Protein AF-A0A934LJ24-F1 (afdb_monomer_lite)

Sequence (57 aa):
MSENSAIVQRFSPRQRFEHFVLIVAFVGLVLTGLPQKYADHNWAQTLVKLLGGIENI

pLDDT: mean 85.92, std 12.96, range [48.31, 98.25]

Structure (mmCIF, N/CA/C/O backbone):
data_AF-A0A934LJ24-F1
#
_entry.id   AF-A0A934LJ24-F1
#
loop_
_atom_site.group_PDB
_atom_site.id
_atom_site.type_symbol
_atom_site.label_atom_id
_atom_site.label_alt_id
_atom_site.label_comp_id
_atom_site.label_asym_id
_atom_site.label_entity_id
_atom_site.label_seq_id
_atom_site.pdbx_PDB_ins_code
_atom_site.Cartn_x
_atom_site.Cartn_y
_atom_site.Cartn_z
_atom_site.occupancy
_atom_site.B_iso_or_equiv
_atom_site.auth_seq_id
_atom_site.auth_comp_id
_atom_site.auth_asym_id
_atom_site.auth_atom_id
_atom_site.pdbx_PDB_model_num
ATOM 1 N N . MET A 1 1 ? -10.027 8.449 46.606 1.00 50.66 1 MET A N 1
ATOM 2 C CA . MET A 1 1 ? -10.754 8.647 45.337 1.00 50.66 1 MET A CA 1
ATOM 3 C C . MET A 1 1 ? -10.021 7.835 44.276 1.00 50.66 1 MET A C 1
ATOM 5 O O . MET A 1 1 ? -8.965 8.264 43.837 1.00 50.66 1 MET A O 1
ATOM 9 N N . SER A 1 2 ? -10.456 6.603 43.998 1.00 48.31 2 SER A N 1
ATOM 10 C CA . SER A 1 2 ? -9.850 5.774 42.946 1.00 48.31 2 SER A CA 1
ATOM 11 C C . SER A 1 2 ? -10.588 6.090 41.650 1.00 48.31 2 SER A C 1
ATOM 13 O O . SER A 1 2 ? -11.772 5.787 41.531 1.00 48.31 2 SER A O 1
ATOM 15 N N . GLU A 1 3 ? -9.912 6.783 40.735 1.00 62.12 3 GLU A N 1
ATOM 16 C CA . GLU A 1 3 ? -10.378 7.009 39.365 1.00 62.12 3 GLU A CA 1
ATOM 17 C C . GLU A 1 3 ? -10.536 5.644 38.685 1.00 62.12 3 GLU A C 1
ATOM 19 O O . GLU A 1 3 ? -9.559 4.956 38.386 1.00 62.12 3 GLU A O 1
ATOM 24 N N . ASN A 1 4 ? -11.782 5.216 38.496 1.00 64.25 4 ASN A N 1
ATOM 25 C CA . ASN A 1 4 ? -12.101 4.041 37.703 1.00 64.25 4 ASN A CA 1
ATOM 26 C C . ASN A 1 4 ? -12.016 4.456 36.230 1.00 64.25 4 ASN A C 1
ATOM 28 O O . ASN A 1 4 ? -12.974 4.996 35.679 1.00 64.25 4 ASN A O 1
ATOM 32 N N . SER A 1 5 ? -10.842 4.280 35.620 1.00 67.00 5 SER A N 1
ATOM 33 C CA . SER A 1 5 ? -10.613 4.560 34.201 1.00 67.00 5 SER A CA 1
ATOM 34 C C . SER A 1 5 ? -11.500 3.656 33.347 1.00 67.00 5 SER A C 1
ATOM 36 O O . SER A 1 5 ? -11.125 2.537 32.997 1.00 67.00 5 SER A O 1
ATOM 38 N N . ALA A 1 6 ? -12.698 4.137 33.018 1.00 76.12 6 ALA A N 1
ATOM 39 C CA . ALA A 1 6 ? -13.610 3.449 32.123 1.00 76.12 6 ALA A CA 1
ATOM 40 C C . ALA A 1 6 ? -12.923 3.261 30.761 1.00 76.12 6 ALA A C 1
ATOM 42 O O . ALA A 1 6 ? -12.567 4.229 30.086 1.00 76.12 6 ALA A O 1
ATOM 43 N N . ILE A 1 7 ? -12.715 2.007 30.355 1.00 80.25 7 ILE A N 1
ATOM 44 C CA . ILE A 1 7 ? -12.153 1.693 29.041 1.00 80.25 7 ILE A CA 1
ATOM 45 C C . ILE A 1 7 ? -13.208 2.028 27.985 1.00 80.25 7 ILE A C 1
ATOM 47 O O . ILE A 1 7 ? -14.198 1.316 27.822 1.00 80.25 7 ILE A O 1
ATOM 51 N N . VAL A 1 8 ? -12.990 3.123 27.256 1.00 84.44 8 VAL A N 1
ATOM 52 C CA . VAL A 1 8 ?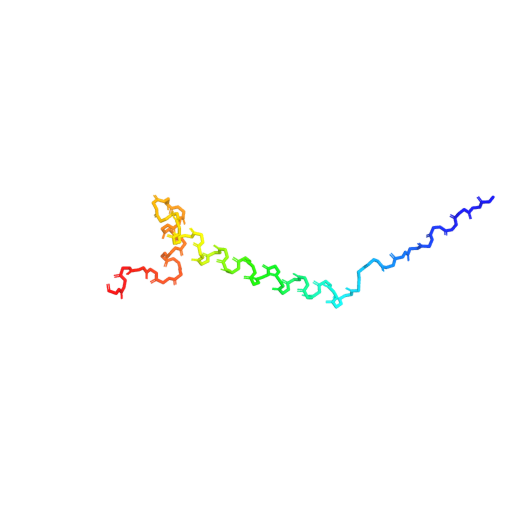 -13.858 3.549 26.153 1.00 84.44 8 VAL A CA 1
ATOM 53 C C . VAL A 1 8 ? -13.438 2.844 24.864 1.00 84.44 8 VAL A C 1
ATOM 55 O O . VAL A 1 8 ? -12.280 2.904 24.442 1.00 84.44 8 VAL A O 1
ATOM 58 N N . GLN A 1 9 ? -14.389 2.196 24.189 1.00 84.38 9 GLN A N 1
ATOM 59 C CA . GLN A 1 9 ? -14.146 1.617 22.870 1.00 84.38 9 GLN A CA 1
ATOM 60 C C . GLN A 1 9 ? -14.061 2.734 21.817 1.00 84.38 9 GLN A C 1
ATOM 62 O O . GLN A 1 9 ? -15.073 3.286 21.401 1.00 84.38 9 GLN A O 1
ATOM 67 N N . ARG A 1 10 ? -12.843 3.053 21.361 1.00 86.94 10 ARG A N 1
ATOM 68 C CA . ARG A 1 10 ? -12.603 4.108 20.356 1.00 86.94 10 ARG A CA 1
ATOM 69 C C . ARG A 1 10 ? -13.088 3.748 18.947 1.00 86.94 10 ARG A C 1
ATOM 71 O O . ARG A 1 10 ? -13.578 4.615 18.236 1.00 86.94 10 ARG A O 1
ATOM 78 N N . PHE A 1 11 ? -12.919 2.489 18.538 1.00 88.69 11 PHE A N 1
ATOM 79 C CA . PHE A 1 11 ? -13.274 2.022 17.195 1.00 88.69 11 PHE A CA 1
ATOM 80 C C . PHE A 1 11 ? -14.039 0.712 17.266 1.00 88.69 11 PHE A C 1
ATOM 82 O O . PHE A 1 11 ? -13.530 -0.275 17.811 1.00 88.69 11 PHE A O 1
ATOM 89 N N . SER A 1 12 ? -15.223 0.708 16.663 1.00 92.12 12 SER A N 1
ATOM 90 C CA . SER A 1 12 ? -16.021 -0.498 16.484 1.00 92.12 12 SER A CA 1
ATOM 91 C C . SER A 1 12 ? -15.322 -1.482 15.531 1.00 92.12 12 SER A C 1
ATOM 93 O O . SER A 1 12 ? -14.563 -1.066 14.648 1.00 92.12 12 SER A O 1
ATOM 95 N N . PRO A 1 13 ? -15.588 -2.795 15.649 1.00 92.81 13 PRO A N 1
ATOM 96 C CA . PRO A 1 13 ? -15.061 -3.789 14.712 1.00 92.81 13 PRO A CA 1
ATOM 97 C C . PRO A 1 13 ? -15.407 -3.489 13.245 1.00 92.81 13 PRO A C 1
ATOM 99 O O . PRO A 1 13 ? -14.577 -3.705 12.366 1.00 92.81 13 PRO A O 1
ATOM 102 N N . ARG A 1 14 ? -16.593 -2.918 12.980 1.00 94.94 14 ARG A N 1
ATOM 103 C CA . ARG A 1 14 ? -17.021 -2.515 11.632 1.00 94.94 14 ARG A CA 1
ATOM 104 C C . ARG A 1 14 ? -16.138 -1.408 11.053 1.00 94.94 14 ARG A C 1
ATOM 106 O O . ARG A 1 14 ? -15.662 -1.549 9.935 1.00 94.94 14 ARG A O 1
ATOM 113 N N . GLN A 1 15 ? -15.853 -0.362 11.830 1.00 95.00 15 GLN A N 1
ATOM 114 C CA . GLN A 1 15 ? -14.967 0.726 11.389 1.00 95.00 15 GLN A CA 1
ATOM 115 C C . GLN A 1 15 ? -13.552 0.222 11.078 1.00 95.00 15 GLN A C 1
ATOM 117 O O . GLN A 1 15 ? -12.913 0.689 10.140 1.00 95.00 15 GLN A O 1
ATOM 122 N N . ARG A 1 16 ? -13.055 -0.762 11.840 1.00 95.19 16 ARG A N 1
ATOM 123 C CA . ARG A 1 16 ? -11.757 -1.396 11.556 1.00 95.19 16 ARG A CA 1
ATOM 124 C C . ARG A 1 16 ? -11.785 -2.192 10.253 1.00 95.19 16 ARG A C 1
ATOM 126 O O . ARG A 1 16 ? -10.805 -2.161 9.517 1.00 95.19 16 ARG A O 1
ATOM 133 N N . PHE A 1 17 ? -12.893 -2.871 9.962 1.00 97.81 17 PHE A N 1
ATOM 134 C CA . PHE A 1 17 ? -13.072 -3.593 8.703 1.00 97.81 17 PHE A CA 1
ATOM 135 C C . PHE A 1 17 ? -13.104 -2.643 7.501 1.00 97.81 17 PHE A C 1
ATOM 137 O O . PHE A 1 17 ? -12.363 -2.849 6.546 1.00 97.81 17 PHE A O 1
ATOM 144 N N . GLU A 1 18 ? -13.886 -1.565 7.572 1.00 97.81 18 GLU A N 1
ATOM 145 C CA . GLU A 1 18 ? -13.923 -0.529 6.528 1.00 97.81 18 GLU A CA 1
ATOM 146 C C . GLU A 1 18 ? -12.533 0.068 6.283 1.00 97.81 18 GLU A C 1
ATOM 148 O O . GLU A 1 18 ? -12.104 0.220 5.140 1.00 97.81 18 GLU A O 1
ATOM 153 N N . HIS A 1 19 ? -11.787 0.339 7.358 1.00 96.75 19 HIS A N 1
ATOM 154 C CA . HIS A 1 19 ? -10.420 0.829 7.245 1.00 96.75 19 HIS A CA 1
ATOM 155 C C . HIS A 1 19 ? -9.490 -0.190 6.578 1.00 96.75 19 HIS A C 1
ATOM 157 O O . HIS A 1 19 ? -8.656 0.182 5.757 1.00 96.75 19 HIS A O 1
ATOM 163 N N . PHE A 1 20 ? -9.655 -1.478 6.877 1.00 97.94 20 PHE A N 1
ATOM 164 C CA . PHE A 1 20 ? -8.881 -2.533 6.232 1.00 97.94 20 PHE A CA 1
ATOM 165 C C . PHE A 1 20 ? -9.166 -2.606 4.727 1.00 97.94 20 PHE A C 1
ATOM 167 O O . PHE A 1 20 ? -8.234 -2.678 3.930 1.00 97.94 20 PHE A O 1
ATOM 174 N N . VAL A 1 21 ? -10.437 -2.507 4.328 1.00 98.06 21 VAL A N 1
ATOM 175 C CA . VAL A 1 21 ? -10.829 -2.441 2.911 1.00 98.06 21 VAL A CA 1
ATOM 176 C C . VAL A 1 21 ? -10.190 -1.231 2.225 1.00 98.06 21 VAL A C 1
ATOM 178 O O . VAL A 1 21 ? -9.634 -1.371 1.136 1.00 98.06 21 VAL A O 1
ATOM 181 N N . LEU A 1 22 ? -10.203 -0.062 2.875 1.00 98.19 22 LEU A N 1
ATOM 182 C CA . LEU A 1 22 ? -9.557 1.148 2.364 1.00 98.19 22 LEU A CA 1
ATOM 183 C C . LEU A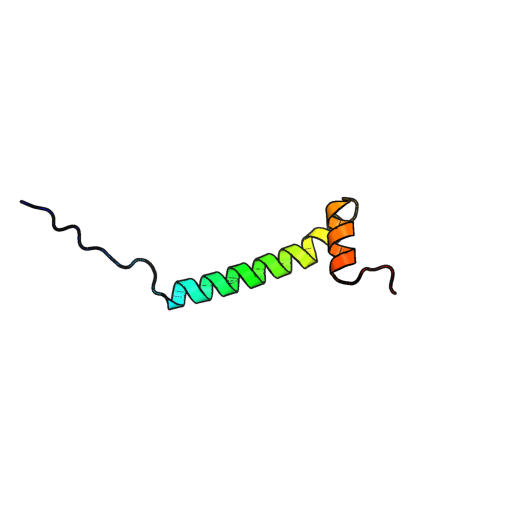 1 22 ? -8.052 0.944 2.167 1.00 98.19 22 LEU A C 1
ATOM 185 O O . LEU A 1 22 ? -7.531 1.295 1.110 1.00 98.19 22 LEU A O 1
ATOM 189 N N . ILE A 1 23 ? -7.361 0.351 3.147 1.00 98.25 23 ILE A N 1
ATOM 190 C CA . ILE A 1 23 ? -5.926 0.052 3.048 1.00 98.25 23 ILE A CA 1
ATOM 191 C C . ILE A 1 23 ? -5.656 -0.859 1.852 1.00 98.25 23 ILE A C 1
ATOM 193 O O . ILE A 1 23 ? -4.775 -0.558 1.053 1.00 98.25 23 ILE A O 1
ATOM 197 N N . VAL A 1 24 ? -6.416 -1.945 1.698 1.00 98.19 24 VAL A N 1
ATOM 198 C CA . VAL A 1 24 ? -6.222 -2.894 0.591 1.0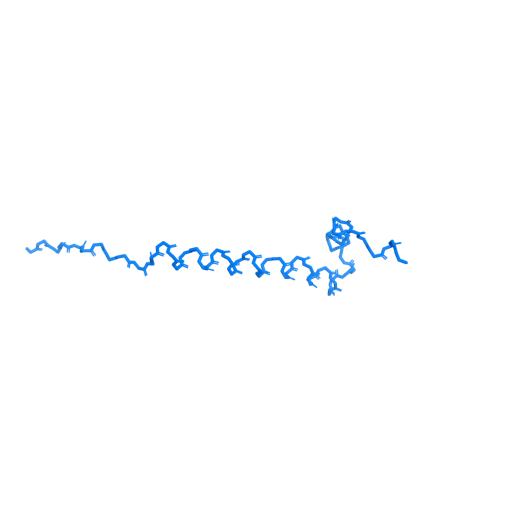0 98.19 24 VAL A CA 1
ATOM 199 C C . VAL A 1 24 ? -6.428 -2.211 -0.760 1.00 98.19 24 VAL A C 1
ATOM 201 O O . VAL A 1 24 ? -5.591 -2.359 -1.649 1.00 98.19 24 VAL A O 1
ATOM 204 N N . ALA A 1 25 ? -7.492 -1.419 -0.908 1.00 98.00 25 ALA A N 1
ATOM 205 C CA . ALA A 1 25 ? -7.760 -0.682 -2.140 1.00 98.00 25 ALA A CA 1
ATOM 206 C C . ALA A 1 25 ? -6.646 0.328 -2.454 1.00 98.00 25 ALA A C 1
ATOM 208 O O . ALA A 1 25 ? -6.142 0.377 -3.575 1.00 98.00 25 ALA A O 1
ATOM 209 N N . PHE A 1 26 ? -6.221 1.100 -1.453 1.00 98.12 26 PHE A N 1
ATOM 210 C CA . PHE A 1 26 ? -5.154 2.081 -1.605 1.00 98.12 26 PHE A CA 1
ATOM 211 C C . PHE A 1 26 ? -3.825 1.423 -1.986 1.00 98.12 26 PHE A C 1
ATOM 213 O O . PHE A 1 26 ? -3.181 1.848 -2.941 1.00 98.12 26 PHE A O 1
ATOM 220 N N . VAL A 1 27 ? -3.431 0.355 -1.288 1.00 97.31 27 VAL A N 1
ATOM 221 C CA . VAL A 1 27 ? -2.200 -0.387 -1.586 1.00 97.31 27 VAL A CA 1
ATOM 222 C C . VAL A 1 27 ? -2.260 -0.992 -2.986 1.00 97.31 27 VAL A C 1
ATOM 224 O O . VAL A 1 27 ? -1.280 -0.893 -3.718 1.00 97.31 27 VAL A O 1
ATOM 227 N N . GLY A 1 28 ? -3.402 -1.549 -3.397 1.00 95.00 28 GLY A N 1
ATOM 228 C CA . GLY A 1 28 ? -3.596 -2.043 -4.761 1.00 95.00 28 GLY A CA 1
ATOM 229 C C . GLY A 1 28 ? -3.346 -0.958 -5.811 1.00 95.00 28 GLY A C 1
ATOM 230 O O . GLY A 1 28 ? -2.534 -1.154 -6.711 1.00 95.00 28 GLY A O 1
ATOM 231 N N . LEU A 1 29 ? -3.960 0.218 -5.644 1.00 95.50 29 LEU A N 1
ATOM 232 C CA . LEU A 1 29 ? -3.770 1.362 -6.546 1.00 95.50 29 LEU A CA 1
ATOM 233 C C . LEU A 1 29 ? -2.318 1.849 -6.586 1.00 9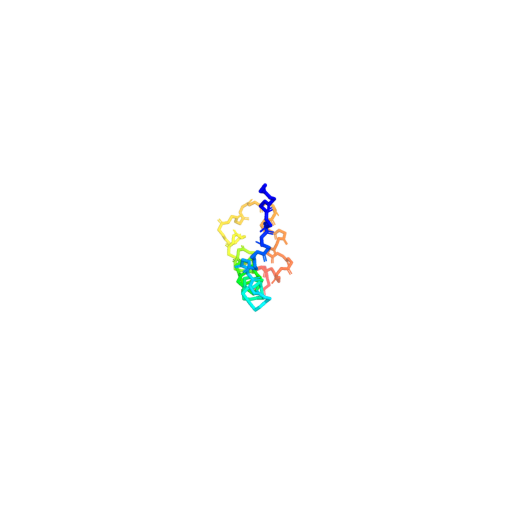5.50 29 LEU A C 1
ATOM 235 O O . LEU A 1 29 ? -1.801 2.191 -7.649 1.00 95.50 29 LEU A O 1
ATOM 239 N N . VAL A 1 30 ? -1.648 1.871 -5.435 1.00 95.19 30 VAL A N 1
ATOM 240 C CA . VAL A 1 30 ? -0.232 2.232 -5.320 1.00 95.19 30 VAL A CA 1
ATOM 241 C C . VAL A 1 30 ? 0.644 1.226 -6.067 1.00 95.19 30 VAL A C 1
ATOM 243 O O . VAL A 1 30 ? 1.518 1.636 -6.830 1.00 95.19 30 VAL A O 1
ATOM 246 N N . LEU A 1 31 ? 0.393 -0.075 -5.901 1.00 92.50 31 LEU A N 1
ATOM 247 C CA . LEU A 1 31 ? 1.142 -1.139 -6.570 1.00 92.50 31 LEU A CA 1
ATOM 248 C C . LEU A 1 31 ? 0.938 -1.145 -8.085 1.00 92.50 31 LEU A C 1
ATOM 250 O O . LEU A 1 31 ? 1.863 -1.508 -8.800 1.00 92.50 31 LEU A O 1
ATOM 254 N N . THR A 1 32 ? -0.220 -0.721 -8.592 1.00 90.94 32 THR A N 1
ATOM 255 C CA . THR A 1 32 ? -0.446 -0.610 -10.042 1.00 90.94 32 THR A CA 1
ATOM 256 C C . THR A 1 32 ? 0.043 0.719 -10.619 1.00 90.94 32 THR A C 1
ATOM 258 O O . THR A 1 32 ? 0.568 0.748 -11.727 1.00 90.94 32 THR A O 1
ATOM 261 N N . GLY A 1 33 ? -0.111 1.827 -9.888 1.00 90.88 33 GLY A N 1
ATOM 262 C CA . GLY A 1 33 ? 0.164 3.177 -10.392 1.00 90.88 33 GLY A CA 1
ATOM 263 C C . GLY A 1 33 ? 1.605 3.653 -10.195 1.00 90.88 33 GLY A C 1
ATOM 264 O O . GLY A 1 33 ? 2.161 4.311 -11.076 1.00 90.88 33 GLY A O 1
ATOM 265 N N . LEU A 1 34 ? 2.252 3.324 -9.069 1.00 92.81 34 LEU A N 1
ATOM 266 C CA . LEU A 1 34 ? 3.637 3.750 -8.835 1.00 92.81 34 LEU A CA 1
ATOM 267 C C . LEU A 1 34 ? 4.623 3.160 -9.849 1.00 92.81 34 LEU A C 1
ATOM 269 O O . LEU A 1 34 ? 5.461 3.924 -10.332 1.00 92.81 34 LEU A O 1
ATOM 273 N N . PRO A 1 35 ? 4.546 1.869 -10.229 1.00 90.69 35 PRO A N 1
ATOM 274 C CA . PRO A 1 35 ? 5.471 1.333 -11.218 1.00 90.69 35 PRO A CA 1
ATOM 275 C C . PRO A 1 35 ? 5.341 2.001 -12.590 1.00 90.69 35 PRO A C 1
ATOM 277 O O . PRO A 1 35 ? 6.344 2.159 -13.275 1.00 90.69 35 PRO A O 1
ATOM 280 N N . GLN A 1 36 ? 4.138 2.455 -12.967 1.00 88.06 36 GLN A N 1
ATOM 281 C CA . GLN A 1 36 ? 3.918 3.191 -14.219 1.00 88.06 36 GLN A CA 1
ATOM 282 C C . GLN A 1 36 ? 4.617 4.555 -14.216 1.00 88.06 36 GLN A C 1
ATOM 284 O O . GLN A 1 36 ? 5.175 4.965 -15.228 1.00 88.06 36 GLN A O 1
ATOM 289 N N . LYS A 1 37 ? 4.618 5.256 -13.075 1.00 88.81 37 LYS A N 1
ATOM 290 C CA . LYS A 1 37 ? 5.295 6.555 -12.940 1.00 88.81 37 LYS A CA 1
ATOM 291 C C . LYS A 1 37 ? 6.819 6.426 -12.844 1.00 88.81 37 LYS A C 1
ATOM 293 O O . LYS A 1 37 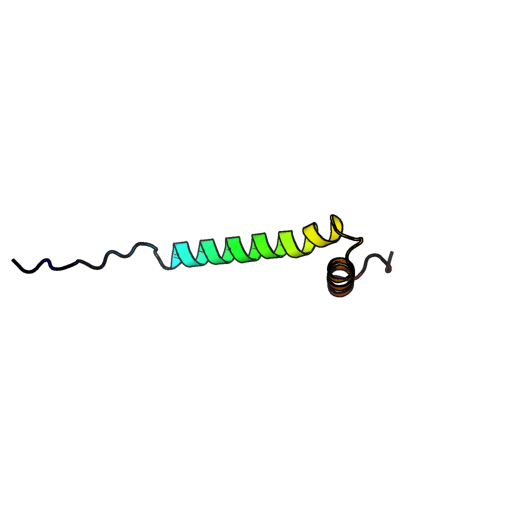? 7.530 7.308 -13.312 1.00 88.81 37 LYS A O 1
ATOM 298 N N . TYR A 1 38 ? 7.310 5.364 -12.209 1.00 90.69 38 TYR A N 1
ATOM 299 C CA . TYR A 1 38 ? 8.730 5.156 -11.902 1.00 90.69 38 TYR A CA 1
ATOM 300 C C . TYR A 1 38 ? 9.334 3.994 -12.703 1.00 90.69 38 TYR A C 1
ATOM 302 O O . TYR A 1 38 ? 10.160 3.249 -12.176 1.00 90.69 38 TYR A O 1
ATOM 310 N N . ALA A 1 39 ? 8.927 3.844 -13.967 1.00 85.81 39 ALA A N 1
ATOM 311 C CA . ALA A 1 39 ? 9.288 2.718 -14.834 1.00 85.81 39 ALA A CA 1
ATOM 312 C C . ALA A 1 39 ? 10.807 2.501 -14.997 1.00 85.81 39 ALA A C 1
ATOM 314 O O . ALA A 1 39 ? 11.253 1.370 -15.193 1.00 85.81 39 ALA A O 1
ATOM 315 N N . ASP A 1 40 ? 11.612 3.554 -14.845 1.00 88.69 40 ASP A N 1
ATOM 316 C CA . ASP A 1 40 ? 13.075 3.485 -14.960 1.00 88.69 40 ASP A CA 1
ATOM 317 C C . ASP A 1 40 ? 13.750 2.770 -13.778 1.00 88.69 40 ASP A C 1
ATOM 319 O O . ASP A 1 40 ? 14.915 2.384 -13.854 1.00 88.69 40 ASP A O 1
ATOM 323 N N . HIS A 1 41 ? 13.037 2.561 -12.668 1.00 91.50 41 HIS A N 1
ATOM 324 C CA . HIS A 1 41 ? 13.584 1.858 -11.516 1.00 91.50 41 HIS A CA 1
ATOM 325 C C . HIS A 1 41 ? 13.409 0.338 -11.635 1.00 91.50 41 HIS A C 1
ATOM 327 O O . HIS A 1 41 ? 12.321 -0.173 -11.895 1.00 91.50 41 HIS A O 1
ATOM 333 N N . ASN A 1 42 ? 14.460 -0.416 -11.303 1.00 87.12 42 ASN A N 1
ATOM 334 C CA . ASN A 1 42 ? 14.463 -1.885 -11.377 1.00 87.12 42 ASN A CA 1
ATOM 335 C C . ASN A 1 42 ? 13.335 -2.560 -10.563 1.00 87.12 42 ASN A C 1
ATOM 337 O O . ASN A 1 42 ? 12.785 -3.583 -10.980 1.00 87.12 42 ASN A O 1
ATOM 341 N N . TRP A 1 43 ? 12.956 -1.991 -9.411 1.00 88.12 43 TRP A N 1
ATOM 342 C CA . TRP A 1 43 ? 11.846 -2.515 -8.602 1.00 88.12 43 TRP A CA 1
ATOM 343 C C . TRP A 1 43 ? 10.495 -2.344 -9.313 1.00 88.12 43 TRP A C 1
ATOM 345 O O . TRP A 1 43 ? 9.645 -3.230 -9.229 1.00 88.12 43 TRP A O 1
ATOM 355 N N . ALA A 1 44 ? 10.314 -1.246 -10.054 1.00 90.00 44 ALA A N 1
ATOM 356 C CA . ALA A 1 44 ? 9.102 -0.974 -10.813 1.00 90.00 44 ALA A CA 1
ATOM 357 C C . ALA A 1 44 ? 8.979 -1.944 -11.988 1.00 90.00 44 ALA A C 1
ATOM 359 O O . ALA A 1 44 ? 7.929 -2.551 -12.163 1.00 90.00 44 ALA A O 1
ATOM 360 N N . GLN A 1 45 ? 10.070 -2.183 -12.722 1.00 87.50 45 GLN A N 1
ATOM 361 C CA . GLN A 1 45 ? 10.099 -3.182 -13.796 1.00 87.50 45 GLN A CA 1
ATOM 362 C C . GLN A 1 45 ? 9.765 -4.589 -13.282 1.00 87.50 45 GLN A C 1
ATOM 364 O O . GLN A 1 45 ? 9.014 -5.321 -13.922 1.00 87.50 45 GLN A O 1
ATOM 369 N N . THR A 1 46 ? 10.273 -4.956 -12.100 1.00 89.00 46 THR A N 1
ATOM 370 C CA . THR A 1 46 ? 9.960 -6.246 -11.465 1.00 89.00 46 THR A CA 1
ATOM 371 C C . THR A 1 46 ? 8.472 -6.349 -11.120 1.00 89.00 46 THR A C 1
ATOM 373 O O . THR A 1 46 ? 7.842 -7.356 -11.433 1.00 89.00 46 THR A O 1
ATOM 376 N N . LEU A 1 47 ? 7.882 -5.298 -10.537 1.00 89.88 47 LEU A N 1
ATOM 377 C CA . LEU A 1 47 ? 6.445 -5.262 -10.246 1.00 89.88 47 LEU A CA 1
ATOM 378 C C . LEU A 1 47 ? 5.592 -5.306 -11.517 1.00 89.88 47 LEU A C 1
ATOM 380 O O . LEU A 1 47 ? 4.634 -6.067 -11.572 1.00 89.88 47 LEU A O 1
ATOM 384 N N . VAL A 1 48 ? 5.955 -4.553 -12.557 1.00 88.19 48 VAL A N 1
ATOM 385 C CA . VAL A 1 48 ? 5.253 -4.571 -13.849 1.00 88.19 48 VAL A CA 1
ATOM 386 C C . VAL A 1 48 ? 5.277 -5.970 -14.465 1.00 88.19 48 VAL A C 1
ATOM 388 O O . VAL A 1 48 ? 4.244 -6.438 -14.935 1.00 88.19 48 VAL A O 1
ATOM 391 N N . LYS A 1 49 ? 6.418 -6.670 -14.416 1.00 87.25 49 LYS A N 1
ATOM 392 C CA . LYS A 1 49 ? 6.536 -8.057 -14.895 1.00 87.25 49 LYS A CA 1
ATOM 393 C C . LYS A 1 49 ? 5.661 -9.027 -14.099 1.00 87.25 49 LYS A C 1
ATOM 395 O O . LYS A 1 49 ? 4.983 -9.852 -14.701 1.00 87.25 49 LYS A O 1
ATOM 400 N N . LEU A 1 50 ? 5.613 -8.897 -12.771 1.00 87.50 50 LEU A N 1
ATOM 401 C CA . LEU A 1 50 ? 4.731 -9.709 -11.920 1.00 87.50 50 LEU A CA 1
ATOM 402 C C . LEU A 1 50 ? 3.240 -9.454 -12.189 1.00 87.50 50 LEU A C 1
ATOM 404 O O . LEU A 1 50 ? 2.433 -10.370 -12.067 1.00 87.50 50 LEU A O 1
ATOM 408 N N . LEU A 1 51 ? 2.880 -8.228 -12.572 1.00 86.81 51 LEU A N 1
ATOM 409 C CA . LEU A 1 51 ? 1.509 -7.831 -12.902 1.00 86.81 51 LEU A CA 1
ATOM 410 C C . LEU A 1 51 ? 1.097 -8.167 -14.351 1.00 86.81 51 LEU A C 1
ATOM 412 O O . LEU A 1 51 ? -0.015 -7.827 -14.748 1.00 86.81 51 LEU A O 1
ATOM 416 N N . GLY A 1 52 ? 1.956 -8.838 -15.130 1.00 82.69 52 GLY A N 1
ATOM 417 C CA . GLY A 1 52 ? 1.653 -9.316 -16.488 1.00 82.69 52 GLY A CA 1
ATOM 418 C C . GLY A 1 52 ? 2.581 -8.794 -17.591 1.00 82.69 52 GLY A C 1
ATOM 419 O O . GLY A 1 52 ? 2.563 -9.337 -18.693 1.00 82.69 52 GLY A O 1
ATOM 420 N N . GLY A 1 53 ? 3.434 -7.805 -17.300 1.00 75.38 53 GLY A N 1
ATOM 421 C CA . GLY A 1 53 ? 4.389 -7.221 -18.248 1.00 75.38 53 GLY A CA 1
ATOM 422 C C . GLY A 1 53 ? 3.738 -6.356 -19.339 1.00 75.38 53 GLY A C 1
ATOM 423 O O . GLY A 1 53 ? 2.621 -6.608 -19.774 1.00 75.38 53 GLY A O 1
ATOM 424 N N . ILE A 1 54 ? 4.447 -5.321 -19.801 1.00 67.38 54 ILE A N 1
ATOM 425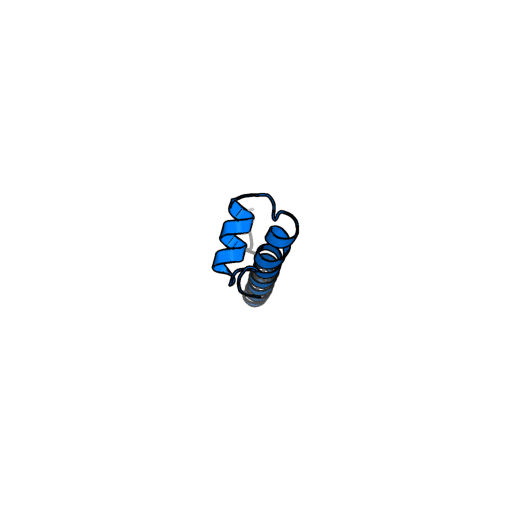 C CA . ILE A 1 54 ? 4.017 -4.467 -20.937 1.00 67.38 54 ILE A CA 1
ATOM 426 C C . ILE A 1 54 ? 4.531 -5.036 -22.274 1.00 67.38 54 ILE A C 1
ATOM 428 O O . ILE A 1 54 ? 4.014 -4.721 -23.335 1.00 67.38 54 ILE A O 1
ATOM 432 N N . GLU A 1 55 ? 5.526 -5.923 -22.203 1.00 65.88 55 GLU A N 1
ATOM 433 C CA . GLU A 1 55 ? 6.221 -6.572 -23.324 1.00 65.88 55 GLU A CA 1
ATOM 434 C C . GLU A 1 55 ? 5.321 -7.546 -24.113 1.00 65.88 55 GLU A C 1
ATOM 436 O O . GLU A 1 55 ? 5.688 -7.980 -25.199 1.00 65.88 55 GLU A O 1
ATOM 441 N N . ASN A 1 56 ? 4.162 -7.916 -23.553 1.00 57.03 56 ASN A N 1
ATOM 442 C CA . ASN A 1 56 ? 3.213 -8.871 -24.132 1.00 57.03 56 ASN A CA 1
ATOM 443 C C . ASN A 1 56 ? 2.191 -8.223 -25.095 1.00 57.03 56 ASN A C 1
ATOM 445 O O . ASN A 1 56 ? 1.165 -8.842 -25.384 1.00 57.03 56 ASN A O 1
ATOM 449 N N . ILE A 1 57 ? 2.433 -6.990 -25.562 1.00 51.09 57 ILE A N 1
ATOM 450 C CA . ILE A 1 57 ? 1.569 -6.241 -26.495 1.00 51.09 57 ILE A CA 1
ATOM 451 C C . ILE A 1 57 ? 2.388 -5.786 -27.701 1.00 51.09 57 ILE A C 1
ATOM 453 O O . ILE A 1 57 ? 3.491 -5.237 -27.483 1.00 51.09 57 ILE A O 1
#

Foldseek 3Di:
DDPPPPDDDPDDPVNVVVVVVVVVVVVVCCLVPVLVVVVVDPVSQVSCVVVPHPVVD

Radius of gyration: 20.86 Å; chains: 1; bounding box: 32×18×72 Å

Secondary structure (DSSP, 8-state):
----------S-HHHHHHHHHHHHHHHHHHHHHHHHHTTTSHHHHHHHHHTT-STT-